Protein AF-A0A6C0DP10-F1 (afdb_monomer_lite)

Radius of gyration: 20.55 Å; chains: 1; bounding box: 41×40×58 Å

Structure (mmCIF, N/CA/C/O backbone):
data_AF-A0A6C0DP10-F1
#
_entry.id   AF-A0A6C0DP10-F1
#
loop_
_atom_site.group_PDB
_atom_site.id
_atom_site.type_symbol
_atom_site.label_atom_id
_atom_site.label_alt_id
_atom_site.label_comp_id
_atom_site.label_asym_id
_atom_site.label_entity_id
_atom_site.label_seq_id
_atom_site.pdbx_PDB_ins_code
_atom_site.Cartn_x
_atom_site.Cartn_y
_atom_site.Cartn_z
_atom_site.occupancy
_atom_site.B_iso_or_equiv
_atom_site.auth_seq_id
_atom_site.auth_comp_id
_atom_site.auth_asym_id
_atom_site.auth_atom_id
_atom_site.pdbx_PDB_model_num
ATOM 1 N N . MET A 1 1 ? 1.670 -22.865 31.054 1.00 52.50 1 MET A N 1
ATOM 2 C CA . MET A 1 1 ? 2.643 -21.763 31.182 1.00 52.50 1 MET A CA 1
ATOM 3 C C . MET A 1 1 ? 3.886 -22.372 31.783 1.00 52.50 1 MET A C 1
ATOM 5 O O . MET A 1 1 ? 3.804 -22.859 32.905 1.00 52.50 1 MET A O 1
ATOM 9 N N . ASP A 1 2 ? 4.961 -22.445 31.007 1.00 56.19 2 ASP A N 1
ATOM 10 C CA . ASP A 1 2 ? 6.206 -23.089 31.426 1.00 56.19 2 ASP A CA 1
ATOM 11 C C . ASP A 1 2 ? 6.841 -22.339 32.605 1.00 56.19 2 ASP A C 1
ATOM 13 O O . ASP A 1 2 ? 6.644 -21.130 32.763 1.00 56.19 2 ASP A O 1
ATOM 17 N N . GLU A 1 3 ? 7.636 -23.031 33.427 1.00 55.06 3 GLU A N 1
ATOM 18 C CA . GLU A 1 3 ? 8.379 -22.429 34.552 1.00 55.06 3 GLU A CA 1
ATOM 19 C C . GLU A 1 3 ? 9.234 -21.227 34.117 1.00 55.06 3 GLU A C 1
ATOM 21 O O . GLU A 1 3 ? 9.404 -20.266 34.869 1.00 55.06 3 GLU A O 1
ATOM 26 N N . ILE A 1 4 ? 9.698 -21.242 32.866 1.00 54.00 4 ILE A N 1
ATOM 27 C CA . ILE A 1 4 ? 10.461 -20.158 32.245 1.00 54.00 4 ILE A CA 1
ATOM 28 C C . ILE A 1 4 ? 9.596 -18.895 32.097 1.00 54.00 4 ILE A C 1
ATOM 30 O O . ILE A 1 4 ? 10.056 -17.800 32.410 1.00 54.00 4 ILE A O 1
ATOM 34 N N . SER A 1 5 ? 8.327 -19.021 31.695 1.00 57.78 5 SER A N 1
ATOM 35 C CA . SER A 1 5 ? 7.415 -17.879 31.522 1.00 57.78 5 SER A CA 1
ATOM 36 C C . SER A 1 5 ? 7.126 -17.165 32.850 1.00 57.78 5 SER A C 1
ATOM 38 O O . SER A 1 5 ? 7.072 -15.935 32.895 1.00 57.78 5 SER A O 1
ATOM 40 N N . ASN A 1 6 ? 7.013 -17.918 33.949 1.00 59.97 6 ASN A N 1
ATOM 41 C CA . ASN A 1 6 ? 6.763 -17.363 35.283 1.00 59.97 6 ASN A CA 1
ATOM 42 C C . ASN A 1 6 ? 7.958 -16.568 35.839 1.00 59.97 6 ASN A C 1
ATOM 44 O O . ASN A 1 6 ? 7.759 -15.572 36.537 1.00 59.97 6 ASN A O 1
ATOM 48 N N . LEU A 1 7 ? 9.195 -16.959 35.504 1.00 62.62 7 LEU A N 1
ATOM 49 C CA . LEU A 1 7 ? 10.408 -16.309 36.014 1.00 62.62 7 LEU A CA 1
ATOM 50 C C . L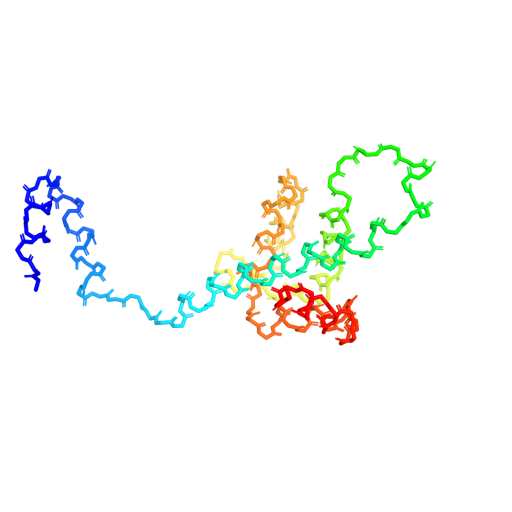EU A 1 7 ? 10.599 -14.880 35.469 1.00 62.62 7 LEU A C 1
ATOM 52 O O . LEU A 1 7 ? 11.120 -14.011 36.172 1.00 62.62 7 LEU A O 1
ATOM 56 N N . TYR A 1 8 ? 10.180 -14.633 34.223 1.00 67.00 8 TYR A N 1
ATOM 57 C CA . TYR A 1 8 ? 10.342 -13.334 33.560 1.00 67.00 8 TYR A CA 1
ATOM 58 C C . TYR A 1 8 ? 9.143 -12.403 33.762 1.00 67.00 8 TYR A C 1
ATOM 60 O O . TYR A 1 8 ? 9.348 -11.205 33.952 1.00 67.00 8 TYR A O 1
ATOM 68 N N . ILE A 1 9 ? 7.912 -12.930 33.805 1.00 70.69 9 ILE A N 1
ATOM 69 C CA . ILE A 1 9 ? 6.706 -12.118 34.053 1.00 70.69 9 ILE A CA 1
ATOM 70 C C . ILE A 1 9 ? 6.747 -11.481 35.447 1.00 70.69 9 ILE A C 1
ATOM 72 O O . ILE A 1 9 ? 6.423 -10.305 35.586 1.00 70.69 9 ILE A O 1
ATOM 76 N N . GLY A 1 10 ? 7.227 -12.203 36.467 1.00 71.81 10 GLY A N 1
ATOM 77 C CA . GLY A 1 10 ? 7.319 -11.685 37.838 1.00 71.81 10 GLY A CA 1
ATOM 78 C C . GLY A 1 10 ? 8.305 -10.523 38.036 1.00 71.81 10 GLY A C 1
ATOM 79 O O . GLY A 1 10 ? 8.316 -9.914 39.103 1.00 71.81 10 GLY A O 1
ATOM 80 N N . ARG A 1 11 ? 9.138 -10.210 37.033 1.00 84.12 11 ARG A N 1
ATOM 81 C CA . ARG A 1 11 ? 10.093 -9.086 37.058 1.00 84.12 11 ARG A CA 1
ATOM 82 C C . ARG A 1 11 ? 9.600 -7.857 36.297 1.00 84.12 11 ARG A C 1
ATOM 84 O O . ARG A 1 11 ? 10.267 -6.824 36.328 1.00 84.12 11 ARG A O 1
ATOM 91 N N . LEU A 1 12 ? 8.481 -7.970 35.587 1.00 83.75 12 LEU A N 1
ATOM 92 C CA . LEU A 1 12 ? 7.922 -6.864 34.828 1.00 83.75 12 LEU A CA 1
ATOM 93 C C . LEU A 1 12 ? 7.073 -5.965 35.740 1.00 83.75 12 LEU A C 1
ATOM 95 O O . LEU A 1 12 ? 6.389 -6.468 36.633 1.00 83.75 12 LEU A O 1
ATOM 99 N N . PRO A 1 13 ? 7.069 -4.642 35.499 1.00 89.56 13 PRO A N 1
ATOM 100 C CA . PRO A 1 13 ? 6.060 -3.745 36.046 1.00 89.56 13 PRO A CA 1
ATOM 101 C C . PRO A 1 13 ? 4.650 -4.297 35.819 1.00 89.56 13 PRO A C 1
ATOM 103 O O . PRO A 1 13 ? 4.347 -4.836 34.748 1.00 89.56 13 PRO A O 1
ATOM 106 N N . ILE A 1 14 ? 3.788 -4.164 36.827 1.00 83.50 14 ILE A N 1
ATOM 107 C CA . ILE A 1 14 ? 2.455 -4.778 36.854 1.00 83.50 14 ILE A CA 1
ATOM 108 C C . ILE A 1 14 ? 1.581 -4.327 35.673 1.00 83.50 14 ILE A C 1
ATOM 110 O O . ILE A 1 14 ? 0.714 -5.064 35.210 1.00 83.50 14 ILE A O 1
ATOM 114 N N . GLU A 1 15 ? 1.836 -3.141 35.134 1.00 84.62 15 GLU A N 1
ATOM 115 C CA . GLU A 1 15 ? 1.185 -2.584 33.954 1.00 84.62 15 GLU A CA 1
ATOM 116 C C . GLU A 1 15 ? 1.540 -3.381 32.692 1.00 84.62 15 GLU A C 1
ATOM 118 O O . GLU A 1 15 ? 0.656 -3.726 31.908 1.00 84.62 15 GLU A O 1
ATOM 123 N N . LEU A 1 16 ? 2.818 -3.737 32.514 1.00 79.62 16 LEU A N 1
ATOM 124 C CA . LEU A 1 16 ? 3.264 -4.562 31.389 1.00 79.62 16 LEU A CA 1
ATOM 125 C C . LEU A 1 16 ? 2.742 -5.991 31.512 1.00 79.62 16 LEU A C 1
ATOM 127 O O . LEU A 1 16 ? 2.350 -6.579 30.507 1.00 79.62 16 LEU A O 1
ATOM 131 N N . VAL A 1 17 ? 2.671 -6.528 32.733 1.00 79.75 17 VAL A N 1
ATOM 132 C CA . VAL A 1 17 ? 2.051 -7.835 32.989 1.00 79.75 17 VAL A CA 1
ATOM 133 C C . VAL A 1 17 ? 0.583 -7.824 32.564 1.00 79.75 17 VAL A C 1
ATOM 135 O O . VAL A 1 17 ? 0.163 -8.720 31.840 1.00 79.75 17 VAL A O 1
ATOM 138 N N . HIS A 1 18 ? -0.189 -6.797 32.927 1.00 78.00 18 HIS A N 1
ATOM 139 C CA . HIS A 1 18 ? -1.586 -6.675 32.498 1.00 78.00 18 HIS A CA 1
ATOM 140 C C . HIS A 1 18 ? -1.737 -6.525 30.980 1.00 78.00 18 HIS A C 1
ATOM 142 O O . HIS A 1 18 ? -2.656 -7.104 30.399 1.00 78.00 18 HIS A O 1
ATOM 148 N N . ILE A 1 19 ? -0.829 -5.807 30.315 1.00 78.19 19 ILE A N 1
ATOM 149 C CA . ILE A 1 19 ? -0.826 -5.713 28.851 1.00 78.19 19 ILE A CA 1
ATOM 150 C C . ILE A 1 19 ? -0.558 -7.096 28.246 1.00 78.19 19 ILE A C 1
ATOM 152 O O . ILE A 1 19 ? -1.365 -7.586 27.466 1.00 78.19 19 ILE A O 1
ATOM 156 N N . ILE A 1 20 ? 0.507 -7.783 28.657 1.00 76.38 20 ILE A N 1
ATOM 157 C CA . ILE A 1 20 ? 0.870 -9.106 28.123 1.00 76.38 20 ILE A CA 1
ATOM 158 C C . ILE A 1 20 ? -0.226 -10.143 28.400 1.00 76.38 20 ILE A C 1
ATOM 160 O O . ILE A 1 20 ? -0.602 -10.906 27.508 1.00 76.38 20 ILE A O 1
ATOM 164 N N . LEU A 1 21 ? -0.781 -10.159 29.615 1.00 74.50 21 LEU A N 1
ATOM 165 C CA . LEU A 1 21 ? -1.870 -11.064 29.975 1.00 74.50 21 LEU A CA 1
ATOM 166 C C . LEU A 1 21 ? -3.138 -10.757 29.179 1.00 74.50 21 LEU A C 1
ATOM 168 O O . LEU A 1 21 ? -3.789 -11.692 28.725 1.00 74.50 21 LEU A O 1
ATOM 172 N N . SER A 1 22 ? -3.477 -9.486 28.946 1.00 71.62 22 SER A N 1
ATOM 173 C CA . SER A 1 22 ? -4.655 -9.154 28.132 1.00 71.62 22 SER A CA 1
ATOM 174 C C . SER A 1 22 ? -4.511 -9.644 26.687 1.00 71.62 22 SER A C 1
ATOM 176 O O . SER A 1 22 ? -5.466 -10.203 26.156 1.00 71.62 22 SER A O 1
ATOM 178 N N . TYR A 1 23 ? -3.309 -9.591 26.103 1.00 65.38 23 TYR A N 1
ATOM 179 C CA . TYR A 1 23 ? -3.014 -10.241 24.816 1.00 65.38 23 TYR A CA 1
ATOM 180 C C . TYR A 1 23 ? -3.048 -11.777 24.868 1.00 65.38 23 TYR A C 1
ATOM 182 O O . TYR A 1 23 ? -3.332 -12.417 23.859 1.00 65.38 23 TYR A O 1
ATOM 190 N N . SER A 1 24 ? -2.773 -12.376 26.029 1.00 69.62 24 SER A N 1
ATOM 191 C CA . SER A 1 24 ? -2.784 -13.836 26.216 1.00 69.62 24 SER A CA 1
ATOM 192 C C . SER A 1 24 ? -4.202 -14.397 26.373 1.00 69.62 24 SER A C 1
ATOM 194 O O . SER A 1 24 ? -4.480 -15.504 25.920 1.00 69.62 24 SER A O 1
ATOM 196 N N . TYR A 1 25 ? -5.098 -13.646 27.020 1.00 67.88 25 TYR A N 1
ATOM 197 C CA . TYR A 1 25 ? -6.483 -14.063 27.272 1.00 67.88 25 TYR A CA 1
ATOM 198 C C . TYR A 1 25 ? -7.467 -13.595 26.196 1.00 67.88 25 TYR A C 1
ATOM 200 O O . TYR A 1 25 ? -8.489 -14.245 25.989 1.00 67.88 25 TYR A O 1
ATOM 208 N N . CYS A 1 26 ? -7.150 -12.510 25.490 1.00 74.25 26 CYS A N 1
ATOM 209 C CA . CYS A 1 26 ? -7.895 -12.028 24.332 1.00 74.25 26 CYS A CA 1
ATOM 210 C C . CYS A 1 26 ? -6.953 -11.978 23.121 1.00 74.25 26 CYS A C 1
ATOM 212 O O . CYS A 1 26 ? -6.545 -10.884 22.715 1.00 74.25 26 CYS A O 1
ATOM 214 N N . PRO A 1 27 ? -6.564 -13.142 22.564 1.00 73.94 27 PRO A N 1
ATOM 215 C CA . PRO A 1 27 ? -5.734 -13.166 21.371 1.00 73.94 27 PRO A CA 1
ATOM 216 C C . PRO A 1 27 ? -6.426 -12.380 20.256 1.00 73.94 27 PRO A C 1
ATOM 218 O O . PRO A 1 27 ? -7.643 -12.475 20.068 1.00 73.94 27 PRO A O 1
ATOM 221 N N . GLN A 1 28 ? -5.650 -11.575 19.530 1.00 74.38 28 GLN A N 1
ATOM 222 C CA . GLN A 1 28 ? -6.174 -10.891 18.355 1.00 74.38 28 GLN A CA 1
ATOM 223 C C . GLN A 1 28 ? -6.666 -11.929 17.336 1.00 74.38 28 GLN A C 1
ATOM 225 O O . GLN A 1 28 ? -6.042 -12.987 17.206 1.00 74.38 28 GLN A O 1
ATOM 230 N N . PRO A 1 29 ? -7.758 -11.643 16.605 1.00 84.69 29 PRO A N 1
ATOM 231 C CA . PRO A 1 29 ? -8.194 -12.496 15.510 1.00 84.69 29 PRO A CA 1
ATOM 232 C C . PRO A 1 29 ? -7.042 -12.758 14.536 1.00 84.69 29 PRO A C 1
ATOM 234 O O . PRO A 1 29 ? -6.331 -11.827 14.153 1.00 84.69 29 PRO A O 1
ATOM 237 N N . GLN A 1 30 ? -6.881 -14.017 14.123 1.00 86.19 30 GLN A N 1
ATOM 238 C CA . GLN A 1 30 ? -5.837 -14.439 13.182 1.00 86.19 30 GLN A CA 1
ATOM 239 C C . GLN A 1 30 ? -5.881 -13.623 11.879 1.00 86.19 30 GLN A C 1
ATOM 241 O O . GLN A 1 30 ? -4.839 -13.260 11.345 1.00 86.19 30 GLN A O 1
ATOM 246 N N . GLU A 1 31 ? -7.082 -13.239 11.449 1.00 86.12 31 GLU A N 1
ATOM 247 C CA . GLU A 1 31 ? -7.334 -12.389 10.282 1.00 86.12 31 GLU A CA 1
ATOM 248 C C . GLU A 1 31 ? -6.546 -11.070 10.322 1.00 86.12 31 GLU A C 1
ATOM 250 O O . GLU A 1 31 ? -6.000 -10.644 9.309 1.00 86.12 31 GLU A O 1
ATOM 255 N N . HIS A 1 32 ? -6.410 -10.434 11.492 1.00 84.88 32 HIS A N 1
ATOM 256 C CA . HIS A 1 32 ? -5.637 -9.193 11.615 1.00 84.88 32 HIS A CA 1
ATOM 257 C C . HIS A 1 32 ? -4.136 -9.428 11.439 1.00 84.88 32 HIS A C 1
ATOM 259 O O . HIS A 1 32 ? -3.429 -8.581 10.894 1.00 84.88 32 HIS A O 1
ATOM 265 N N . LEU A 1 33 ? -3.635 -10.568 11.920 1.00 86.75 33 LEU A N 1
ATOM 266 C CA . LEU A 1 33 ? -2.236 -10.938 11.740 1.00 86.75 33 LEU A CA 1
ATOM 267 C C . LEU A 1 33 ? -1.947 -11.243 10.268 1.00 86.75 33 LEU A C 1
ATOM 269 O O . LEU A 1 33 ? -0.909 -10.826 9.754 1.00 86.75 33 LEU A O 1
ATOM 273 N N . ASP A 1 34 ? -2.853 -11.953 9.606 1.00 88.69 34 ASP A N 1
ATOM 274 C CA . ASP A 1 34 ? -2.719 -12.290 8.192 1.00 88.69 34 ASP A CA 1
ATOM 275 C C . ASP A 1 34 ? -2.770 -11.026 7.323 1.00 88.69 34 ASP A C 1
ATOM 277 O O . ASP A 1 34 ? -1.932 -10.872 6.439 1.00 88.69 34 ASP A O 1
ATOM 281 N N . GLU A 1 35 ? -3.621 -10.055 7.662 1.00 88.31 35 GLU A N 1
ATOM 282 C CA . GLU A 1 35 ? -3.657 -8.746 7.000 1.00 88.31 35 GLU A CA 1
ATOM 283 C C . GLU A 1 35 ? -2.332 -7.976 7.154 1.00 88.31 35 GLU A C 1
ATOM 285 O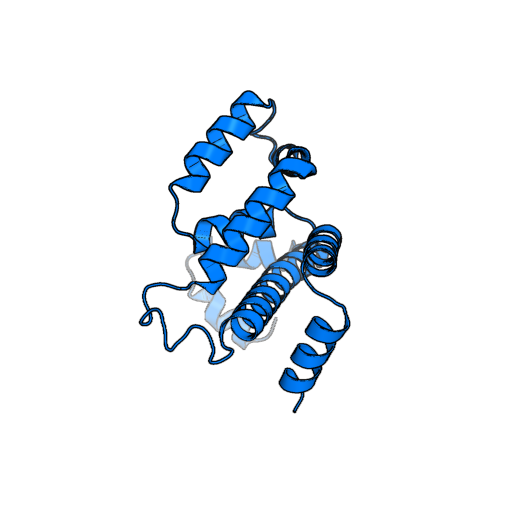 O . GLU A 1 35 ? -1.798 -7.438 6.184 1.00 88.31 35 GLU A O 1
ATOM 290 N N . ILE A 1 36 ? -1.738 -7.959 8.356 1.00 88.44 36 ILE A N 1
ATOM 291 C CA . ILE A 1 36 ? -0.430 -7.315 8.587 1.00 88.44 36 ILE A CA 1
ATOM 292 C C . ILE A 1 36 ? 0.667 -7.991 7.757 1.00 88.44 36 ILE A C 1
ATOM 294 O O . ILE A 1 36 ? 1.511 -7.309 7.165 1.00 88.44 36 ILE A O 1
ATOM 298 N N . LYS A 1 37 ? 0.671 -9.329 7.716 1.00 90.75 37 LYS A N 1
ATOM 299 C CA . LYS A 1 37 ? 1.625 -10.094 6.905 1.00 90.75 37 LYS A CA 1
ATOM 300 C C . LYS A 1 37 ? 1.441 -9.803 5.423 1.00 90.75 37 LYS A C 1
ATOM 302 O O . LYS A 1 37 ? 2.438 -9.650 4.721 1.00 90.75 37 LYS A O 1
ATOM 307 N N . ASP A 1 38 ? 0.204 -9.703 4.956 1.00 93.56 38 ASP A N 1
ATOM 308 C CA . ASP A 1 38 ? -0.092 -9.440 3.554 1.00 93.56 38 ASP A CA 1
ATOM 309 C C . ASP A 1 38 ? 0.343 -8.031 3.126 1.00 93.56 38 ASP A C 1
ATOM 311 O O . ASP A 1 38 ? 1.000 -7.886 2.097 1.00 93.56 38 ASP A O 1
ATOM 315 N N . VAL A 1 39 ? 0.110 -7.003 3.955 1.00 93.81 39 VAL A N 1
ATOM 316 C CA . VAL A 1 39 ? 0.639 -5.645 3.716 1.00 93.81 39 VAL A CA 1
ATOM 317 C C . VAL A 1 39 ? 2.161 -5.669 3.577 1.00 93.81 39 VAL A C 1
ATOM 319 O O . VAL A 1 39 ? 2.716 -5.058 2.661 1.00 93.81 39 VAL A O 1
ATOM 322 N N . TRP A 1 40 ? 2.848 -6.370 4.482 1.00 93.56 40 TRP A N 1
ATOM 323 C CA . TRP A 1 40 ? 4.305 -6.475 4.453 1.00 93.56 40 TRP A CA 1
ATOM 324 C C . TRP A 1 40 ? 4.796 -7.218 3.202 1.00 93.56 40 TRP A C 1
ATOM 326 O O . TRP A 1 40 ? 5.698 -6.739 2.513 1.00 93.56 40 TRP A O 1
ATOM 336 N N . THR A 1 41 ? 4.159 -8.342 2.873 1.00 93.75 41 THR A N 1
ATOM 337 C CA . THR A 1 41 ? 4.503 -9.190 1.723 1.00 93.75 41 THR A CA 1
ATOM 338 C C . THR A 1 41 ? 4.279 -8.444 0.412 1.00 93.75 41 THR A C 1
ATOM 340 O O . THR A 1 41 ? 5.189 -8.353 -0.410 1.00 93.75 41 THR A O 1
ATOM 343 N N . SER A 1 42 ? 3.117 -7.808 0.260 1.00 94.62 42 SER A N 1
ATOM 344 C CA . SER A 1 42 ? 2.767 -6.983 -0.898 1.00 94.62 42 SER A CA 1
ATOM 345 C C . SER A 1 42 ? 3.734 -5.814 -1.077 1.00 94.62 42 SER A C 1
ATOM 347 O O . SER A 1 42 ? 4.181 -5.544 -2.189 1.00 94.62 42 SER A O 1
ATOM 349 N N . LYS A 1 43 ? 4.117 -5.130 0.013 1.00 94.44 43 LYS A N 1
ATOM 350 C CA . LYS A 1 43 ? 5.104 -4.040 -0.041 1.00 94.44 43 LYS A CA 1
ATOM 351 C C . LYS A 1 43 ? 6.448 -4.530 -0.577 1.00 94.44 43 LYS A C 1
ATOM 353 O O . LYS A 1 43 ? 7.021 -3.882 -1.450 1.00 94.44 43 LYS A O 1
ATOM 358 N N . HIS A 1 44 ? 6.950 -5.650 -0.059 1.00 92.31 44 HIS A N 1
ATOM 359 C CA . HIS A 1 44 ? 8.222 -6.220 -0.503 1.00 92.31 44 HIS A CA 1
ATOM 360 C C . HIS A 1 44 ? 8.173 -6.682 -1.958 1.00 92.31 44 HIS A C 1
ATOM 362 O O . HIS A 1 44 ? 9.086 -6.369 -2.719 1.00 92.31 44 HIS A O 1
ATOM 368 N N . LEU A 1 45 ? 7.095 -7.360 -2.355 1.00 93.44 45 LEU A N 1
ATOM 369 C CA . LEU A 1 45 ? 6.876 -7.776 -3.736 1.00 93.44 45 LEU A CA 1
ATOM 370 C C . LEU A 1 45 ? 6.885 -6.571 -4.681 1.00 93.44 45 LEU A C 1
ATOM 372 O O . LEU A 1 45 ? 7.646 -6.554 -5.643 1.00 93.44 45 LEU A O 1
ATOM 376 N N . LEU A 1 46 ? 6.119 -5.524 -4.365 1.00 93.94 46 LEU A N 1
ATOM 377 C CA . LEU A 1 46 ? 6.091 -4.295 -5.154 1.00 93.94 46 LEU A CA 1
ATOM 378 C C . LEU A 1 46 ? 7.475 -3.649 -5.240 1.00 93.94 46 LEU A C 1
ATOM 380 O O . LEU A 1 46 ? 7.916 -3.303 -6.328 1.00 93.94 46 LEU A O 1
ATOM 384 N N . TYR A 1 47 ? 8.204 -3.516 -4.132 1.00 90.75 47 TYR A N 1
ATOM 385 C CA . TYR A 1 47 ? 9.558 -2.956 -4.181 1.00 90.75 47 TYR A CA 1
ATOM 386 C C . TYR A 1 47 ? 10.472 -3.746 -5.112 1.00 90.75 47 TYR A C 1
ATOM 388 O O . TYR A 1 47 ? 11.182 -3.140 -5.910 1.00 90.75 47 TYR A O 1
ATOM 396 N N . ASN A 1 48 ? 10.410 -5.074 -5.067 1.00 89.69 48 ASN A N 1
ATOM 397 C CA . ASN A 1 48 ? 11.220 -5.923 -5.928 1.00 89.69 48 ASN A CA 1
ATOM 398 C C . ASN A 1 48 ? 10.805 -5.815 -7.402 1.00 89.69 48 ASN A C 1
ATOM 400 O O . ASN A 1 48 ? 11.675 -5.711 -8.260 1.00 89.69 48 ASN A O 1
ATOM 404 N N . LEU A 1 49 ? 9.503 -5.771 -7.694 1.00 90.81 49 LEU A N 1
ATOM 405 C CA . LEU A 1 49 ? 8.973 -5.614 -9.050 1.00 90.81 4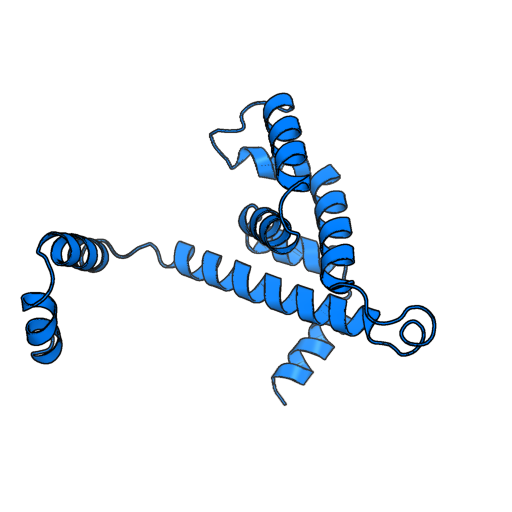9 LEU A CA 1
ATOM 406 C C . LEU A 1 49 ? 9.370 -4.268 -9.669 1.00 90.81 49 LEU A C 1
ATOM 408 O O . LEU A 1 49 ? 9.878 -4.216 -10.788 1.00 90.81 49 LEU A O 1
ATOM 412 N N . TYR A 1 50 ? 9.196 -3.170 -8.928 1.00 89.50 50 TYR A N 1
ATOM 413 C CA . TYR A 1 50 ? 9.628 -1.849 -9.385 1.00 89.50 50 TYR A CA 1
ATOM 414 C C . TYR A 1 50 ? 11.150 -1.786 -9.513 1.00 89.50 50 TYR A C 1
ATOM 416 O O . TYR A 1 50 ? 11.650 -1.262 -10.502 1.00 89.50 50 TYR A O 1
ATOM 424 N N . ASN A 1 51 ? 11.897 -2.348 -8.563 1.00 85.62 51 ASN A N 1
ATOM 425 C CA . ASN A 1 51 ? 13.348 -2.416 -8.676 1.00 85.62 51 ASN A CA 1
ATOM 426 C C . ASN A 1 51 ? 13.759 -3.179 -9.947 1.00 85.62 51 ASN A C 1
ATOM 428 O O . ASN A 1 51 ? 14.478 -2.625 -10.765 1.00 85.62 51 ASN A O 1
ATOM 432 N N . SER A 1 52 ? 13.224 -4.380 -10.187 1.00 84.00 52 SER A N 1
ATOM 433 C CA . SER A 1 52 ? 13.525 -5.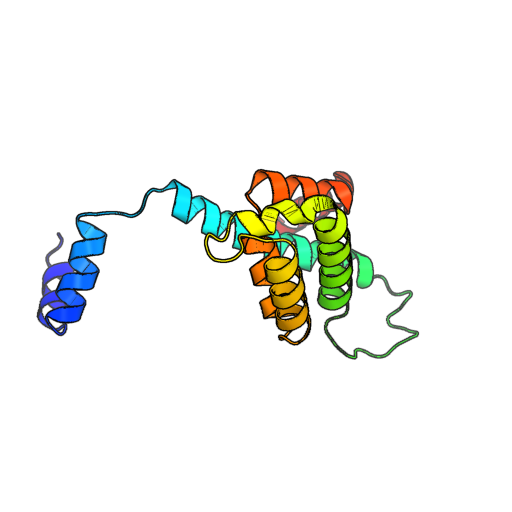175 -11.388 1.00 84.00 52 SER A CA 1
ATOM 434 C C . SER A 1 52 ? 13.212 -4.424 -12.682 1.00 84.00 52 SER A C 1
ATOM 436 O O . SER A 1 52 ? 14.027 -4.413 -13.596 1.00 84.00 52 SER A O 1
ATOM 438 N N . ARG A 1 53 ? 12.068 -3.735 -12.750 1.00 83.12 53 ARG A N 1
ATOM 439 C CA . ARG A 1 53 ? 11.650 -2.979 -13.940 1.00 83.12 53 ARG A CA 1
ATOM 440 C C . ARG A 1 53 ? 12.553 -1.778 -14.247 1.00 83.12 53 ARG A C 1
ATOM 442 O O . ARG A 1 53 ? 12.621 -1.338 -15.392 1.00 83.12 53 ARG A O 1
ATOM 449 N N . PHE A 1 54 ? 13.210 -1.211 -13.235 1.00 74.38 54 PHE A N 1
ATOM 450 C CA . PHE A 1 54 ? 14.012 0.011 -13.369 1.00 74.38 54 PHE A CA 1
ATOM 451 C C . PHE A 1 54 ? 15.525 -0.200 -13.204 1.00 74.38 54 PHE A C 1
ATOM 453 O O . PHE A 1 54 ? 16.266 0.770 -13.370 1.00 74.38 54 PHE A O 1
ATOM 460 N N . VAL A 1 55 ? 15.970 -1.427 -12.916 1.00 69.38 55 VAL A N 1
ATOM 461 C CA . VAL A 1 55 ? 17.386 -1.825 -12.818 1.00 69.38 55 VAL A CA 1
ATOM 462 C C . VAL A 1 55 ? 18.005 -2.150 -14.187 1.00 69.38 55 VAL A C 1
ATOM 464 O O . VAL A 1 55 ? 19.226 -2.141 -14.297 1.00 69.38 55 VAL A O 1
ATOM 467 N N . ASP A 1 56 ? 17.214 -2.342 -15.250 1.00 57.59 56 ASP A N 1
ATOM 468 C CA . ASP A 1 56 ? 17.767 -2.576 -16.591 1.00 57.59 56 ASP A CA 1
ATOM 469 C C . ASP A 1 56 ? 18.601 -1.379 -17.104 1.00 57.59 56 ASP A C 1
ATOM 471 O O . ASP A 1 56 ? 18.139 -0.232 -17.169 1.00 57.59 56 ASP A O 1
ATOM 475 N N . ASP A 1 57 ? 19.838 -1.700 -17.512 1.00 53.34 57 ASP A N 1
ATOM 476 C CA . ASP A 1 57 ? 21.016 -0.874 -17.858 1.00 53.34 57 ASP A CA 1
ATOM 477 C C . ASP A 1 57 ? 20.792 0.401 -18.702 1.00 53.34 57 ASP A C 1
ATOM 479 O O . ASP A 1 57 ? 21.680 1.256 -18.819 1.00 53.34 57 ASP A O 1
ATOM 483 N N . TYR A 1 58 ? 19.623 0.571 -19.318 1.00 51.84 58 TYR A N 1
ATOM 484 C CA . TYR A 1 58 ? 19.332 1.707 -20.190 1.00 51.84 58 TYR A CA 1
ATOM 485 C C . TYR A 1 58 ? 19.343 3.051 -19.442 1.00 51.84 58 TYR A C 1
ATOM 487 O O . TYR A 1 58 ? 19.710 4.076 -20.018 1.00 51.84 58 TYR A O 1
ATOM 495 N N . TYR A 1 59 ? 18.978 3.072 -18.156 1.00 49.94 59 TYR A N 1
ATOM 496 C CA . TYR A 1 59 ? 18.830 4.322 -17.401 1.00 49.94 59 TYR A CA 1
ATOM 497 C C . TYR A 1 59 ? 19.968 4.644 -16.427 1.00 49.94 59 TYR A C 1
ATOM 499 O O . TYR A 1 59 ? 20.189 5.828 -16.158 1.00 49.94 59 TYR A O 1
ATOM 507 N N . ASP A 1 60 ? 20.713 3.642 -15.956 1.00 54.75 60 ASP A N 1
ATOM 508 C CA . ASP A 1 60 ? 21.877 3.838 -15.074 1.00 54.75 60 ASP A CA 1
ATOM 509 C C . ASP A 1 60 ? 23.001 4.631 -15.768 1.00 54.75 60 ASP A C 1
ATOM 511 O O . ASP A 1 60 ? 23.777 5.333 -15.119 1.00 54.75 60 ASP A O 1
ATOM 515 N N . ASN A 1 61 ? 23.025 4.614 -17.105 1.00 55.94 61 ASN A N 1
ATOM 516 C CA . ASN A 1 61 ? 23.948 5.401 -17.922 1.00 55.94 61 ASN A CA 1
ATOM 517 C C . ASN A 1 61 ? 23.535 6.878 -18.106 1.00 55.94 61 ASN A C 1
ATOM 519 O O . ASN A 1 61 ? 24.366 7.695 -18.502 1.00 55.94 61 ASN A O 1
ATOM 523 N N . LEU A 1 62 ? 22.272 7.240 -17.846 1.00 55.22 62 LEU A N 1
ATOM 524 C CA . LEU A 1 62 ? 21.719 8.573 -18.139 1.00 55.22 62 LEU A CA 1
ATOM 525 C C . LEU A 1 62 ? 21.508 9.443 -16.893 1.00 55.22 62 LEU A C 1
ATOM 527 O O . LEU A 1 62 ? 21.595 10.666 -17.000 1.00 55.22 62 LEU A O 1
ATOM 531 N N . TYR A 1 63 ? 21.252 8.848 -15.723 1.00 53.56 63 TYR A N 1
ATOM 532 C CA . TYR A 1 63 ? 20.999 9.597 -14.489 1.00 53.56 63 TYR A CA 1
ATOM 533 C C . TYR A 1 63 ? 21.639 8.906 -13.276 1.00 53.56 63 TYR A C 1
ATOM 535 O O . TYR A 1 63 ? 21.180 7.841 -12.866 1.00 53.56 63 TYR A O 1
ATOM 543 N N . PRO A 1 64 ? 22.682 9.495 -12.663 1.00 51.97 64 PRO A N 1
ATOM 544 C CA . PRO A 1 64 ? 23.348 8.884 -11.523 1.00 51.97 64 PRO A CA 1
ATOM 545 C C . PRO A 1 64 ? 22.426 8.877 -10.296 1.00 51.97 64 PRO A C 1
ATOM 547 O O . PRO A 1 64 ? 22.074 9.934 -9.792 1.00 51.97 64 PRO A O 1
ATOM 550 N N . LYS A 1 65 ? 22.052 7.672 -9.842 1.00 55.06 65 LYS A N 1
ATOM 551 C CA . LYS A 1 65 ? 21.721 7.218 -8.467 1.00 55.06 65 LYS A CA 1
ATOM 552 C C . LYS A 1 65 ? 21.202 8.243 -7.438 1.00 55.06 65 LYS A C 1
ATOM 554 O O . LYS A 1 65 ? 21.558 8.168 -6.262 1.00 55.06 65 LYS A O 1
ATOM 559 N N . GLU A 1 66 ? 20.336 9.173 -7.815 1.00 54.22 66 GLU A N 1
ATOM 560 C CA . GLU A 1 66 ? 19.677 10.060 -6.858 1.00 54.22 66 GLU A CA 1
ATOM 561 C C . GLU A 1 66 ? 18.258 9.562 -6.551 1.00 54.22 66 GLU A C 1
ATOM 563 O O . GLU A 1 66 ? 17.361 9.649 -7.386 1.00 54.22 66 GLU A O 1
ATOM 568 N N . LYS A 1 67 ? 18.072 9.119 -5.294 1.00 54.97 67 LYS A N 1
ATOM 569 C CA . LYS A 1 67 ? 16.818 8.691 -4.630 1.00 54.97 67 LYS A CA 1
ATOM 570 C C . LYS A 1 67 ? 16.266 7.316 -5.045 1.00 54.97 67 LYS A C 1
ATOM 572 O O . LYS A 1 67 ? 16.565 6.843 -6.135 1.00 54.97 67 LYS A O 1
ATOM 577 N N . PRO A 1 68 ? 15.439 6.683 -4.180 1.00 67.25 68 PRO A N 1
ATOM 578 C CA . PRO A 1 68 ? 14.750 5.441 -4.517 1.00 67.25 68 PRO A CA 1
ATOM 579 C C . PRO A 1 68 ? 13.702 5.723 -5.605 1.00 67.25 68 PRO A C 1
ATOM 581 O O . PRO A 1 68 ? 12.560 6.124 -5.335 1.00 67.25 68 PRO A O 1
ATOM 584 N N . ARG A 1 69 ? 14.130 5.617 -6.863 1.00 75.56 69 ARG A N 1
ATOM 585 C CA . ARG A 1 69 ? 13.318 5.834 -8.064 1.00 75.56 69 ARG A CA 1
ATOM 586 C C . ARG A 1 69 ? 12.134 4.875 -8.085 1.00 75.56 69 ARG A C 1
ATOM 588 O O . ARG A 1 69 ? 11.022 5.295 -8.382 1.00 75.56 69 ARG A O 1
ATOM 595 N N . GLU A 1 70 ? 12.355 3.640 -7.661 1.00 82.25 70 GLU A N 1
ATOM 596 C CA . GLU A 1 70 ? 11.360 2.595 -7.471 1.00 82.25 70 GLU A CA 1
ATOM 597 C C . GLU A 1 70 ? 10.216 3.052 -6.556 1.00 82.25 70 GLU A C 1
ATOM 599 O O . GLU A 1 70 ? 9.047 2.938 -6.921 1.00 82.25 70 GLU A O 1
ATOM 604 N N . MET A 1 71 ? 10.527 3.695 -5.424 1.00 86.94 71 MET A N 1
ATOM 605 C CA . MET A 1 71 ? 9.509 4.225 -4.509 1.00 86.94 71 MET A CA 1
ATOM 606 C C . MET A 1 71 ? 8.755 5.411 -5.115 1.00 86.94 71 MET A C 1
ATOM 608 O O . MET A 1 71 ? 7.572 5.605 -4.833 1.00 86.94 71 MET A O 1
ATOM 612 N N . SER A 1 72 ? 9.434 6.212 -5.939 1.00 87.81 72 SER A N 1
ATOM 613 C CA . SER A 1 72 ? 8.840 7.364 -6.629 1.00 87.81 72 SER A CA 1
ATOM 614 C C . SER A 1 72 ? 7.893 6.937 -7.760 1.00 87.81 72 SER A C 1
ATOM 616 O O . SER A 1 72 ? 6.854 7.562 -7.966 1.00 87.81 72 SER A O 1
ATOM 618 N N . CYS A 1 73 ? 8.217 5.855 -8.465 1.00 89.50 73 CYS A N 1
ATOM 619 C CA . CYS A 1 73 ? 7.337 5.242 -9.454 1.00 89.50 73 CYS A CA 1
ATOM 620 C C . CYS A 1 73 ? 6.141 4.569 -8.770 1.00 89.50 73 CYS A C 1
ATOM 622 O O . CYS A 1 73 ? 4.999 4.882 -9.093 1.00 89.50 73 CYS A O 1
ATOM 624 N N . LEU A 1 74 ? 6.387 3.766 -7.731 1.00 93.50 74 LEU A N 1
ATOM 625 C CA . LEU A 1 74 ? 5.320 3.116 -6.976 1.00 93.50 74 LEU A CA 1
ATOM 626 C C . LEU A 1 74 ? 4.331 4.126 -6.382 1.00 93.50 74 LEU A C 1
ATOM 628 O O . LEU A 1 74 ? 3.122 3.925 -6.459 1.00 93.50 74 LEU A O 1
ATOM 632 N N . ILE A 1 75 ? 4.806 5.235 -5.804 1.00 94.31 75 ILE A N 1
ATOM 633 C CA . ILE A 1 75 ? 3.891 6.239 -5.246 1.00 94.31 75 ILE A CA 1
ATOM 634 C C . ILE A 1 75 ? 3.054 6.925 -6.331 1.00 94.31 75 ILE A C 1
ATOM 636 O O . ILE A 1 75 ? 1.915 7.315 -6.068 1.00 94.31 75 ILE A O 1
ATOM 640 N N . PHE A 1 76 ? 3.602 7.097 -7.535 1.00 93.38 76 PHE A N 1
ATOM 641 C CA . PHE A 1 76 ? 2.876 7.680 -8.657 1.00 93.38 76 PHE A CA 1
ATOM 642 C C . PHE A 1 76 ? 1.729 6.766 -9.095 1.00 93.38 76 PHE A C 1
ATOM 644 O O . PHE A 1 76 ? 0.590 7.226 -9.234 1.00 93.38 76 PHE A O 1
ATOM 651 N N . ASP A 1 77 ? 2.001 5.470 -9.213 1.00 95.62 77 ASP A N 1
ATOM 652 C CA . ASP A 1 77 ? 1.003 4.473 -9.585 1.00 95.62 77 ASP A CA 1
ATOM 653 C C . ASP A 1 77 ? -0.042 4.282 -8.481 1.00 95.62 77 ASP A C 1
ATOM 655 O O . ASP A 1 77 ? -1.238 4.330 -8.762 1.00 95.62 77 ASP A O 1
ATOM 659 N N . LEU A 1 78 ? 0.363 4.244 -7.206 1.00 95.94 78 LEU A N 1
ATOM 660 C CA . LEU A 1 78 ? -0.572 4.243 -6.072 1.00 95.94 78 LEU A CA 1
ATOM 661 C C . LEU A 1 78 ? -1.497 5.466 -6.089 1.00 95.94 78 LEU A C 1
ATOM 663 O O . LEU A 1 78 ? -2.709 5.330 -5.935 1.00 95.94 78 LEU A O 1
ATOM 667 N N . ARG A 1 79 ? -0.971 6.675 -6.317 1.00 94.31 79 ARG A N 1
ATOM 668 C CA . ARG A 1 79 ? -1.803 7.889 -6.412 1.00 94.31 79 ARG A CA 1
ATOM 669 C C . ARG A 1 79 ? -2.779 7.817 -7.582 1.00 94.31 79 ARG A C 1
ATOM 671 O O . ARG A 1 79 ? -3.935 8.213 -7.434 1.00 94.31 79 ARG A O 1
ATOM 678 N N . THR A 1 80 ? -2.328 7.305 -8.722 1.00 95.25 80 THR A N 1
ATOM 679 C CA . THR A 1 80 ? -3.160 7.128 -9.917 1.00 95.25 80 THR A CA 1
ATOM 680 C C . THR A 1 80 ? -4.279 6.120 -9.665 1.00 95.25 80 THR A C 1
ATOM 682 O O . THR A 1 80 ? -5.440 6.383 -9.990 1.00 95.25 80 THR A O 1
ATOM 685 N N . TYR A 1 81 ? -3.960 5.008 -9.008 1.00 96.00 81 TYR A N 1
ATOM 686 C CA . TYR A 1 81 ? -4.925 3.996 -8.611 1.00 96.00 81 TYR A CA 1
ATOM 687 C C . TYR A 1 81 ? -5.959 4.553 -7.626 1.00 96.00 81 TYR A C 1
ATOM 689 O O . TYR A 1 81 ? -7.163 4.435 -7.853 1.00 96.00 81 TYR A O 1
ATOM 697 N N . PHE A 1 82 ? -5.521 5.261 -6.584 1.00 94.94 82 PHE A N 1
ATOM 698 C CA . PHE A 1 82 ? -6.411 5.870 -5.590 1.00 94.94 82 PHE A CA 1
ATOM 699 C C . PHE A 1 82 ? -7.226 7.051 -6.127 1.00 94.94 82 PHE A C 1
ATOM 701 O O . PHE A 1 82 ? -8.275 7.367 -5.567 1.00 94.94 82 PHE A O 1
ATOM 708 N N . ALA A 1 83 ? -6.816 7.691 -7.224 1.00 91.75 83 ALA A N 1
ATOM 709 C CA . ALA A 1 83 ? -7.667 8.667 -7.899 1.00 91.75 83 ALA A CA 1
ATOM 710 C C . ALA A 1 83 ? -8.955 8.009 -8.435 1.00 91.75 83 ALA A C 1
ATOM 712 O O . ALA A 1 83 ? -10.022 8.623 -8.396 1.00 91.75 83 ALA A O 1
ATOM 713 N N . ARG A 1 84 ? -8.871 6.744 -8.873 1.00 93.00 84 ARG A N 1
ATOM 714 C CA . ARG A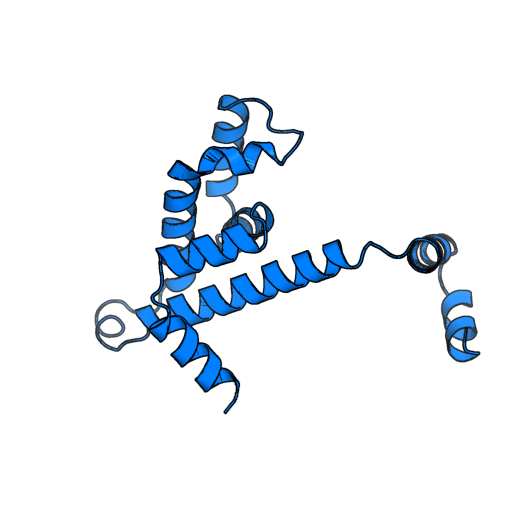 1 84 ? -10.020 5.933 -9.315 1.00 93.00 84 ARG A CA 1
ATOM 715 C C . ARG A 1 84 ? -10.726 5.247 -8.143 1.00 93.00 84 ARG A C 1
ATOM 717 O O . ARG A 1 84 ? -11.950 5.180 -8.128 1.00 93.00 84 ARG A O 1
ATOM 724 N N . HIS A 1 85 ? -9.969 4.861 -7.118 1.00 94.19 85 HIS A N 1
ATOM 725 C CA . HIS A 1 85 ? -10.460 4.130 -5.945 1.00 94.19 85 HIS A CA 1
ATOM 726 C C . HIS A 1 85 ? -10.490 4.981 -4.668 1.00 94.19 85 HIS A C 1
ATOM 728 O O . HIS A 1 85 ? -10.255 4.512 -3.556 1.00 94.19 85 HIS A O 1
ATOM 734 N N . SER A 1 86 ? -10.818 6.269 -4.808 1.00 90.62 86 SER A N 1
ATOM 735 C CA . SER A 1 86 ? -10.819 7.223 -3.684 1.00 90.62 86 SER A CA 1
ATOM 736 C C . SER A 1 86 ? -11.774 6.841 -2.548 1.00 90.62 86 SER A C 1
ATOM 738 O O . SER A 1 86 ? -11.675 7.383 -1.445 1.00 90.62 86 SER A O 1
ATOM 740 N N . TYR A 1 87 ? -12.689 5.898 -2.796 1.00 92.31 87 TYR A N 1
ATOM 741 C CA . TYR A 1 87 ? -13.616 5.410 -1.792 1.00 92.31 87 TYR A CA 1
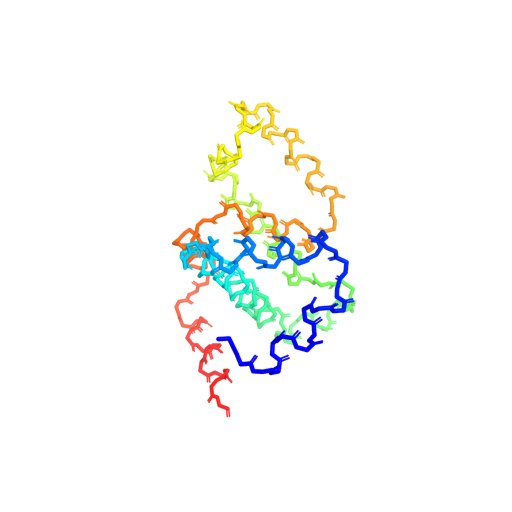ATOM 742 C C . TYR A 1 87 ? -12.938 4.600 -0.675 1.00 92.31 87 TYR A C 1
ATOM 744 O O . TYR A 1 87 ? -13.470 4.565 0.435 1.00 92.31 87 TYR A O 1
ATOM 752 N N . TYR A 1 88 ? -11.745 4.038 -0.903 1.00 94.50 88 TYR A N 1
ATOM 753 C CA . TYR A 1 88 ? -10.993 3.323 0.134 1.00 94.50 88 TYR A CA 1
ATOM 754 C C . TYR A 1 88 ? -10.687 4.199 1.355 1.00 94.50 88 TYR A C 1
ATOM 756 O O . TYR A 1 88 ? -10.700 3.719 2.488 1.00 94.50 88 TYR A O 1
ATOM 764 N N . PHE A 1 89 ? -10.524 5.513 1.172 1.00 94.12 89 PHE A N 1
ATOM 765 C CA . PHE A 1 89 ? -10.304 6.436 2.289 1.00 94.12 89 PHE A CA 1
ATOM 766 C C . PHE A 1 89 ? -11.487 6.527 3.265 1.00 94.12 89 PHE A C 1
ATOM 768 O O . PHE A 1 89 ? -11.275 6.878 4.425 1.00 94.12 89 PHE A O 1
ATOM 775 N N . PHE A 1 90 ? -12.713 6.186 2.847 1.00 94.31 90 PHE A N 1
ATOM 776 C CA . PHE A 1 90 ? -13.881 6.183 3.739 1.00 94.31 90 PHE A CA 1
ATOM 777 C C . PHE A 1 90 ? -13.895 5.001 4.718 1.00 94.31 90 PHE A C 1
ATOM 779 O O . PHE A 1 90 ? -14.706 4.998 5.642 1.00 94.31 90 PHE A O 1
ATOM 786 N N . ARG A 1 91 ? -12.974 4.035 4.582 1.00 90.88 91 ARG A N 1
ATOM 787 C CA . ARG A 1 91 ? -12.725 3.009 5.611 1.00 90.88 91 ARG A CA 1
ATOM 788 C C . ARG A 1 91 ? -12.233 3.620 6.917 1.00 90.88 91 ARG A C 1
ATOM 790 O O . ARG A 1 91 ? -12.461 3.067 7.988 1.00 90.88 91 ARG A O 1
ATOM 797 N N . ASN A 1 92 ? -11.590 4.787 6.844 1.00 89.50 92 ASN A N 1
ATOM 798 C CA . ASN A 1 92 ? -11.240 5.551 8.027 1.00 89.50 92 ASN A CA 1
ATOM 799 C C . ASN A 1 92 ? -12.489 6.285 8.562 1.00 89.50 92 ASN A C 1
ATOM 801 O O . ASN A 1 92 ? -12.967 7.222 7.913 1.00 89.50 92 ASN A O 1
ATOM 805 N N . PRO A 1 93 ? -12.983 5.966 9.776 1.00 88.88 93 PRO A N 1
ATOM 806 C CA . PRO A 1 93 ? -14.209 6.558 10.323 1.00 88.88 93 PRO A CA 1
ATOM 807 C C . PRO A 1 93 ? -14.118 8.077 10.568 1.00 88.88 93 PRO A C 1
ATOM 809 O O . PRO A 1 93 ? -15.146 8.738 10.774 1.00 88.88 93 PRO A O 1
ATOM 812 N N . MET A 1 94 ? -12.905 8.643 10.550 1.00 91.25 94 MET A N 1
ATOM 813 C CA . MET A 1 94 ? -12.648 10.083 10.665 1.00 91.25 94 MET A CA 1
ATOM 814 C C . MET A 1 94 ? -12.821 10.833 9.333 1.00 91.25 94 MET A C 1
ATOM 816 O O . MET A 1 94 ? -13.003 12.054 9.332 1.00 91.25 94 MET A O 1
ATOM 820 N N . LEU A 1 95 ? -12.785 10.134 8.195 1.00 94.00 95 LEU A N 1
ATOM 821 C CA . LEU A 1 95 ? -12.872 10.716 6.856 1.00 94.00 95 LEU A CA 1
ATOM 822 C C . LEU A 1 95 ? -14.264 10.471 6.268 1.00 94.00 95 LEU A C 1
ATOM 824 O O . LEU A 1 95 ? -14.469 9.549 5.495 1.00 94.00 95 LEU A O 1
ATOM 828 N N . ARG A 1 96 ? -15.243 11.310 6.626 1.00 92.31 96 ARG A N 1
ATOM 829 C CA . ARG A 1 96 ? -16.657 11.118 6.234 1.00 92.31 96 ARG A CA 1
ATOM 830 C C . ARG A 1 96 ? -17.075 11.876 4.979 1.00 92.31 96 ARG A C 1
ATOM 832 O O . ARG A 1 96 ? -18.152 11.648 4.441 1.00 92.31 96 ARG A O 1
ATOM 839 N N . THR A 1 97 ? -16.257 12.817 4.518 1.00 94.62 97 THR A N 1
ATOM 840 C CA . THR A 1 97 ? -16.581 13.687 3.380 1.00 94.62 97 THR A CA 1
ATOM 841 C C . THR A 1 97 ? -15.435 13.735 2.382 1.00 94.62 97 THR A C 1
ATOM 843 O O . THR A 1 97 ? -14.267 13.714 2.770 1.00 94.62 97 THR A O 1
ATOM 846 N N . LYS A 1 98 ? -15.750 13.920 1.092 1.00 92.81 98 LYS A N 1
ATOM 847 C CA . LYS A 1 98 ? -14.735 14.115 0.039 1.00 92.81 98 LYS A CA 1
ATOM 848 C C . LYS A 1 98 ? -13.761 15.257 0.364 1.00 92.81 98 LYS A C 1
ATOM 850 O O . LYS A 1 98 ? -12.575 15.150 0.090 1.00 92.81 98 LYS A O 1
ATOM 855 N N . LYS A 1 99 ? -14.233 16.324 1.024 1.00 95.12 99 LYS A N 1
ATOM 856 C CA . LYS A 1 99 ? -13.389 17.443 1.484 1.00 95.12 99 LYS A CA 1
ATOM 857 C C . LYS A 1 99 ? -12.411 17.040 2.597 1.00 95.12 99 LYS A C 1
ATOM 859 O O . LYS A 1 99 ? -11.324 17.602 2.690 1.00 95.12 99 LYS A O 1
ATOM 864 N N . GLN A 1 100 ? -12.793 16.125 3.488 1.00 95.19 100 GLN A N 1
ATOM 865 C CA . GLN A 1 100 ? -11.871 15.570 4.486 1.00 95.19 100 GLN A CA 1
ATOM 866 C C . GLN A 1 100 ? -10.848 14.645 3.832 1.00 95.19 100 GLN A C 1
ATOM 868 O O . GLN A 1 100 ? -9.673 14.763 4.154 1.00 95.19 100 GLN A O 1
ATOM 873 N N . VAL A 1 101 ? -11.276 13.806 2.884 1.00 94.25 101 VAL A N 1
ATOM 874 C CA . VAL A 1 101 ? -10.373 12.946 2.106 1.00 94.25 101 VAL A CA 1
ATOM 875 C C . VAL A 1 101 ? -9.351 13.784 1.337 1.00 94.25 101 VAL A C 1
ATOM 877 O O . VAL A 1 101 ? -8.161 13.541 1.479 1.00 94.25 101 VAL A O 1
ATOM 880 N N . GLY A 1 102 ? -9.780 14.827 0.616 1.00 93.88 102 GLY A N 1
ATOM 881 C CA . GLY A 1 102 ? -8.864 15.726 -0.098 1.00 93.88 102 GLY A CA 1
ATOM 882 C C . GLY A 1 102 ? -7.809 16.341 0.825 1.00 93.88 102 GLY A C 1
ATOM 883 O O . GLY A 1 102 ? -6.619 16.180 0.587 1.00 93.88 102 GLY A O 1
ATOM 884 N N . ARG A 1 103 ? -8.231 16.917 1.962 1.00 95.12 103 ARG A N 1
ATOM 885 C CA . ARG A 1 103 ? -7.296 17.455 2.969 1.00 95.12 103 ARG A CA 1
ATOM 886 C C . ARG A 1 103 ? -6.341 16.397 3.520 1.00 95.12 103 ARG A C 1
ATOM 888 O O . ARG A 1 103 ? -5.179 16.697 3.768 1.00 95.12 103 ARG A O 1
ATOM 895 N N . TYR A 1 104 ? -6.826 15.178 3.742 1.00 95.00 104 TYR A N 1
ATOM 896 C CA . TYR A 1 104 ? -5.990 14.076 4.205 1.00 95.00 104 TYR A CA 1
ATOM 897 C C . TYR A 1 104 ? -4.924 13.712 3.166 1.00 95.00 104 TYR A C 1
ATOM 899 O O . TYR A 1 104 ? -3.757 13.587 3.526 1.00 95.00 104 TYR A O 1
ATOM 907 N N . VAL A 1 105 ? -5.303 13.612 1.890 1.00 94.06 105 VAL A N 1
ATOM 908 C CA . VAL A 1 105 ? -4.384 13.330 0.778 1.00 94.06 105 VAL A CA 1
ATOM 909 C C . VAL A 1 105 ? -3.349 14.448 0.614 1.00 94.06 105 VAL A C 1
ATOM 911 O O . VAL A 1 105 ? -2.165 14.147 0.486 1.00 94.06 105 VAL A O 1
ATOM 914 N N . ASP A 1 106 ? -3.752 15.716 0.724 1.00 94.31 106 ASP A N 1
ATOM 915 C CA . ASP A 1 106 ? -2.832 16.865 0.687 1.00 94.31 106 ASP A CA 1
ATOM 916 C C . ASP A 1 106 ? -1.834 16.837 1.860 1.00 94.31 106 ASP A C 1
ATOM 918 O O . ASP A 1 106 ? -0.651 17.156 1.726 1.00 94.31 106 ASP A O 1
ATOM 922 N N . CYS A 1 107 ? -2.281 16.435 3.053 1.00 94.94 107 CYS A N 1
ATOM 923 C CA . CYS A 1 107 ? -1.377 16.233 4.183 1.00 94.94 107 CYS A CA 1
ATOM 924 C C . CYS A 1 107 ? -0.444 15.036 3.959 1.00 94.94 107 CYS A C 1
ATOM 926 O O . CYS A 1 107 ? 0.731 15.098 4.327 1.00 94.94 107 CYS A O 1
ATOM 928 N N . LEU A 1 108 ? -0.956 13.954 3.371 1.00 94.00 108 LEU A N 1
ATOM 929 C CA . LEU A 1 108 ? -0.207 12.736 3.085 1.00 94.00 108 LEU A CA 1
ATOM 930 C C . LEU A 1 108 ? 0.898 12.985 2.055 1.00 94.00 108 LEU A C 1
ATOM 932 O O . LEU A 1 108 ? 2.015 12.513 2.248 1.00 94.00 108 LEU A O 1
ATOM 936 N N . SER A 1 109 ? 0.640 13.781 1.014 1.00 91.94 109 SER A N 1
ATOM 937 C CA . SER A 1 109 ? 1.613 14.059 -0.051 1.00 91.94 109 SER A CA 1
ATOM 938 C C . SER A 1 109 ? 2.883 14.761 0.433 1.00 91.94 109 SER A C 1
ATOM 940 O O . SER A 1 109 ? 3.908 14.681 -0.241 1.00 91.94 109 SER A O 1
ATOM 942 N N . ASN A 1 110 ? 2.822 15.411 1.599 1.00 92.81 110 ASN A N 1
ATOM 943 C CA . ASN A 1 110 ? 3.945 16.089 2.249 1.00 92.81 110 ASN A CA 1
ATOM 944 C C . ASN A 1 110 ? 4.756 15.177 3.193 1.00 92.81 110 ASN A C 1
ATOM 946 O O . ASN A 1 110 ? 5.729 15.626 3.800 1.00 92.81 110 ASN A O 1
ATOM 950 N N . ARG A 1 111 ? 4.360 13.910 3.375 1.00 94.06 111 ARG A N 1
ATOM 951 C CA . ARG A 1 111 ? 5.071 12.938 4.225 1.00 94.06 111 ARG A CA 1
ATOM 952 C C . ARG A 1 111 ? 6.203 12.236 3.460 1.00 94.06 111 ARG A C 1
ATOM 954 O O . ARG A 1 111 ? 6.192 12.246 2.232 1.00 94.06 111 ARG A O 1
ATOM 961 N N . PRO A 1 112 ? 7.169 11.591 4.140 1.00 94.31 112 PRO A N 1
ATOM 962 C CA . PRO A 1 112 ? 8.166 10.750 3.472 1.00 94.31 112 PRO A CA 1
ATOM 963 C C . PRO A 1 112 ? 7.518 9.669 2.594 1.00 94.31 112 PRO A C 1
ATOM 965 O O . PRO A 1 112 ? 6.467 9.141 2.959 1.00 94.31 112 PRO A O 1
ATOM 968 N N . LEU A 1 113 ? 8.146 9.322 1.462 1.00 91.56 113 LEU A N 1
ATOM 969 C CA . LEU A 1 113 ? 7.594 8.363 0.489 1.00 91.56 113 LEU A CA 1
ATOM 970 C C . LEU A 1 113 ? 7.216 7.028 1.131 1.00 91.56 113 LEU A C 1
ATOM 972 O O . LEU A 1 113 ? 6.132 6.514 0.876 1.00 91.56 113 LEU A O 1
ATOM 976 N N . GLU A 1 114 ? 8.064 6.512 2.021 1.00 92.00 114 GLU A N 1
ATOM 977 C CA . GLU A 1 114 ? 7.784 5.269 2.736 1.00 92.00 114 GLU A CA 1
ATOM 978 C C . GLU A 1 114 ? 6.494 5.350 3.557 1.00 92.00 114 GLU A C 1
ATOM 980 O O . GLU A 1 114 ? 5.659 4.451 3.509 1.00 92.00 114 GLU A O 1
ATOM 985 N N . THR A 1 115 ? 6.304 6.450 4.288 1.00 94.12 115 THR A N 1
ATOM 986 C CA . THR A 1 115 ? 5.086 6.680 5.066 1.00 94.12 115 THR A CA 1
ATOM 987 C C . THR A 1 115 ? 3.864 6.731 4.158 1.00 94.12 115 THR A C 1
ATOM 989 O O . THR A 1 115 ? 2.826 6.178 4.508 1.00 94.12 115 THR A O 1
ATOM 992 N N . GLN A 1 116 ? 3.983 7.365 2.989 1.00 95.12 116 GLN A N 1
ATOM 993 C CA . GLN A 1 116 ? 2.888 7.413 2.026 1.00 95.12 116 GLN A CA 1
ATOM 994 C C . GLN A 1 116 ? 2.531 6.016 1.516 1.00 95.12 116 GLN A C 1
ATOM 996 O O . GLN A 1 116 ? 1.368 5.633 1.589 1.00 95.12 116 GLN A O 1
ATOM 1001 N N . ILE A 1 117 ? 3.524 5.251 1.056 1.00 95.44 117 ILE A N 1
ATOM 1002 C CA . ILE A 1 117 ? 3.346 3.888 0.541 1.00 95.44 117 ILE A CA 1
ATOM 1003 C C . ILE A 1 117 ? 2.697 2.998 1.603 1.00 95.44 117 ILE A C 1
ATOM 1005 O O . ILE A 1 117 ? 1.685 2.365 1.323 1.00 95.44 117 ILE A O 1
ATOM 1009 N N . ASN A 1 118 ? 3.208 3.016 2.838 1.00 95.12 118 ASN A N 1
ATOM 1010 C CA . ASN A 1 118 ? 2.639 2.236 3.940 1.00 95.12 118 ASN A CA 1
ATOM 1011 C C . ASN A 1 118 ? 1.163 2.582 4.185 1.00 95.12 118 ASN A C 1
ATOM 1013 O O . ASN A 1 118 ? 0.357 1.690 4.430 1.00 95.12 118 ASN A O 1
ATOM 1017 N N . ILE A 1 119 ? 0.799 3.866 4.115 1.00 94.81 119 ILE A N 1
ATOM 1018 C CA . ILE A 1 119 ? -0.586 4.308 4.312 1.00 94.81 119 ILE A CA 1
ATOM 1019 C C . ILE A 1 119 ? -1.480 3.848 3.159 1.00 94.81 119 ILE A C 1
ATOM 1021 O O . ILE A 1 119 ? -2.563 3.336 3.416 1.00 94.81 119 ILE A O 1
ATOM 1025 N N . TYR A 1 120 ? -1.047 3.996 1.905 1.00 95.94 120 TYR A N 1
ATOM 1026 C CA . TYR A 1 120 ? -1.828 3.524 0.760 1.00 95.94 120 TYR A CA 1
ATOM 1027 C C . TYR A 1 120 ? -2.032 2.004 0.806 1.00 95.94 120 TYR A C 1
ATOM 1029 O O . TYR A 1 120 ? -3.166 1.544 0.701 1.00 95.94 120 TYR A O 1
ATOM 1037 N N . LEU A 1 121 ? -0.964 1.233 1.033 1.00 96.00 121 LEU A N 1
ATOM 1038 C CA . LEU A 1 121 ? -1.039 -0.228 1.128 1.00 96.00 121 LEU A CA 1
ATOM 1039 C C . LEU A 1 121 ? -1.879 -0.698 2.323 1.00 96.00 121 LEU A C 1
ATOM 1041 O O . LEU A 1 121 ? -2.640 -1.650 2.190 1.00 96.00 121 LEU A O 1
ATOM 1045 N N . GLY A 1 122 ? -1.774 -0.014 3.466 1.00 94.06 122 GLY A N 1
ATOM 1046 C CA . GLY A 1 122 ? -2.512 -0.358 4.683 1.00 94.06 122 GLY A CA 1
ATOM 1047 C C . GLY A 1 122 ? -3.987 0.052 4.681 1.00 94.06 122 GLY A C 1
ATOM 1048 O O . GLY A 1 122 ? -4.736 -0.381 5.548 1.00 94.06 122 GLY A O 1
ATOM 1049 N N . ILE A 1 123 ? -4.417 0.903 3.745 1.00 93.75 123 ILE A N 1
ATOM 1050 C CA . ILE A 1 123 ? -5.838 1.230 3.553 1.00 93.75 123 ILE A CA 1
ATOM 1051 C C . ILE A 1 123 ? -6.533 0.178 2.678 1.00 93.75 123 ILE A C 1
ATOM 1053 O O . ILE A 1 123 ? -7.741 -0.030 2.826 1.00 93.75 123 ILE A O 1
ATOM 1057 N N . MET A 1 124 ? -5.794 -0.445 1.759 1.00 94.88 124 MET A N 1
ATOM 1058 C CA . MET A 1 124 ? -6.299 -1.518 0.902 1.00 94.88 124 MET A CA 1
ATOM 1059 C C . MET A 1 124 ? -6.515 -2.799 1.709 1.00 94.88 124 MET A C 1
ATOM 1061 O O . MET A 1 124 ? -5.888 -2.984 2.745 1.00 94.88 124 MET A O 1
ATOM 1065 N N . ALA A 1 125 ? -7.409 -3.655 1.232 1.00 93.19 125 ALA A N 1
ATOM 1066 C CA . ALA A 1 125 ? -7.532 -5.038 1.671 1.00 93.19 125 ALA A CA 1
ATOM 1067 C C . ALA A 1 125 ? -6.609 -5.927 0.817 1.00 93.19 125 ALA A C 1
ATOM 1069 O O . ALA A 1 125 ? -6.058 -5.468 -0.188 1.00 93.19 125 ALA A O 1
ATOM 1070 N N . ALA A 1 126 ? -6.408 -7.182 1.220 1.00 93.38 126 ALA A N 1
ATOM 1071 C CA . ALA A 1 126 ? -5.502 -8.101 0.526 1.00 93.38 126 ALA A CA 1
ATOM 1072 C C . ALA A 1 126 ? -5.856 -8.313 -0.959 1.00 93.38 126 ALA A C 1
ATOM 1074 O O . ALA A 1 126 ? -4.984 -8.259 -1.824 1.00 93.38 126 ALA A O 1
ATOM 1075 N N . ASP A 1 127 ? -7.139 -8.478 -1.271 1.00 94.69 127 ASP A N 1
ATOM 1076 C CA . ASP A 1 127 ? -7.648 -8.613 -2.639 1.00 94.69 127 ASP A CA 1
ATOM 1077 C C . ASP A 1 127 ? -7.415 -7.353 -3.483 1.00 94.69 127 ASP A C 1
ATOM 1079 O O . ASP A 1 127 ? -7.028 -7.444 -4.642 1.00 94.69 127 ASP A O 1
ATOM 1083 N N . GLU A 1 128 ? -7.561 -6.171 -2.893 1.00 96.00 128 GLU A N 1
ATOM 1084 C CA . GLU A 1 128 ? -7.313 -4.892 -3.570 1.00 96.00 128 GLU A CA 1
ATOM 1085 C C . GLU A 1 128 ? -5.822 -4.623 -3.804 1.00 96.00 128 GLU A C 1
ATOM 1087 O O . GLU A 1 128 ? -5.459 -3.935 -4.762 1.00 96.00 128 GLU A O 1
ATOM 1092 N N . ARG A 1 129 ? -4.948 -5.147 -2.933 1.00 96.25 129 ARG A N 1
ATOM 1093 C CA . ARG A 1 129 ? -3.495 -5.142 -3.154 1.00 96.25 129 ARG A CA 1
ATOM 1094 C C . ARG A 1 129 ? -3.114 -6.083 -4.292 1.00 96.25 129 ARG A C 1
ATOM 1096 O O . ARG A 1 129 ? -2.295 -5.694 -5.122 1.00 96.25 129 ARG A O 1
ATOM 1103 N N . ALA A 1 130 ? -3.724 -7.266 -4.354 1.00 95.00 130 ALA A N 1
ATOM 1104 C CA . ALA A 1 130 ? -3.556 -8.187 -5.474 1.00 95.00 130 ALA A CA 1
ATOM 1105 C C . ALA A 1 130 ? -4.050 -7.559 -6.789 1.00 95.00 130 ALA A C 1
ATOM 1107 O O . ALA A 1 130 ? -3.305 -7.531 -7.761 1.00 95.00 130 ALA A O 1
ATOM 1108 N N . GLU A 1 131 ? -5.233 -6.934 -6.787 1.00 95.94 131 GLU A N 1
ATOM 1109 C CA . GLU A 1 131 ? -5.756 -6.194 -7.943 1.00 95.94 131 GLU A CA 1
ATOM 1110 C C . GLU A 1 131 ? -4.800 -5.077 -8.377 1.00 95.94 131 GLU A C 1
ATOM 1112 O O . GLU A 1 131 ? -4.515 -4.926 -9.564 1.00 95.94 131 GLU A O 1
ATOM 1117 N N . PHE A 1 132 ? -4.262 -4.299 -7.431 1.00 96.88 132 PHE A N 1
ATOM 1118 C CA . PHE A 1 132 ? -3.268 -3.278 -7.752 1.00 96.88 132 PHE A CA 1
ATOM 1119 C C . PHE A 1 132 ? -2.045 -3.886 -8.449 1.00 96.88 132 PHE A C 1
ATOM 1121 O O . PHE A 1 132 ? -1.576 -3.335 -9.440 1.00 96.88 132 PHE A O 1
ATOM 1128 N N . ILE A 1 133 ? -1.530 -5.017 -7.967 1.00 96.12 133 ILE A N 1
ATOM 1129 C CA . ILE A 1 133 ? -0.397 -5.696 -8.608 1.00 96.12 133 ILE A CA 1
ATOM 1130 C C . ILE A 1 133 ? -0.769 -6.112 -10.039 1.00 96.12 133 ILE A C 1
ATOM 1132 O O . ILE A 1 133 ? -0.045 -5.746 -10.962 1.00 96.12 133 ILE A O 1
ATOM 1136 N N . ASP A 1 134 ? -1.923 -6.750 -10.237 1.00 94.81 134 ASP A N 1
ATOM 1137 C CA . ASP A 1 134 ? -2.396 -7.225 -11.547 1.00 94.81 134 ASP A CA 1
ATOM 1138 C C . ASP A 1 134 ? -2.646 -6.089 -12.559 1.00 94.81 134 ASP A C 1
ATOM 1140 O O . ASP A 1 134 ? -2.530 -6.274 -13.771 1.00 94.81 134 ASP A O 1
ATOM 1144 N N . VAL A 1 135 ? -2.988 -4.885 -12.084 1.00 95.19 135 VAL A N 1
ATOM 1145 C CA . VAL A 1 135 ? -3.171 -3.704 -12.945 1.00 95.19 135 VAL A CA 1
ATOM 1146 C C . VAL A 1 135 ? -1.839 -3.188 -13.500 1.00 95.19 135 VAL A C 1
ATOM 1148 O O . VAL A 1 135 ? -1.807 -2.663 -14.616 1.00 95.19 135 VAL A O 1
ATOM 1151 N N . TYR A 1 136 ? -0.754 -3.289 -12.728 1.00 93.44 136 TYR A N 1
ATOM 1152 C CA . TYR A 1 136 ? 0.531 -2.654 -13.049 1.00 93.44 136 TYR A CA 1
ATOM 1153 C C . TYR A 1 136 ? 1.635 -3.637 -13.457 1.00 93.44 136 TYR A C 1
ATOM 1155 O O . TYR A 1 136 ? 2.669 -3.199 -13.979 1.00 93.44 136 TYR A O 1
ATOM 1163 N N . PHE A 1 137 ? 1.436 -4.935 -13.245 1.00 93.31 137 PHE A N 1
ATOM 1164 C CA . PHE A 1 137 ? 2.388 -5.997 -13.551 1.00 93.31 137 PHE A CA 1
ATOM 1165 C C . PHE A 1 137 ? 1.679 -7.171 -14.211 1.00 93.31 137 PHE A C 1
ATOM 1167 O O . PHE A 1 137 ? 0.570 -7.547 -13.841 1.00 93.31 137 PHE A O 1
ATOM 1174 N N . SER A 1 138 ? 2.339 -7.745 -15.210 1.00 91.12 138 SER A N 1
ATOM 1175 C CA . SER A 1 138 ? 1.913 -9.001 -15.814 1.00 91.12 138 SER A CA 1
ATOM 1176 C C . SER A 1 138 ? 2.150 -10.165 -14.856 1.00 91.12 138 SER A C 1
ATOM 1178 O O . SER A 1 138 ? 3.015 -10.114 -13.978 1.00 91.12 138 SER A O 1
ATOM 1180 N N . LYS A 1 139 ? 1.392 -11.246 -15.044 1.00 89.88 139 LYS A N 1
ATOM 1181 C CA . LYS A 1 139 ? 1.557 -12.454 -14.238 1.00 89.88 139 LYS A CA 1
ATOM 1182 C C . LYS A 1 139 ? 2.957 -13.046 -14.408 1.00 89.88 139 LYS A C 1
ATOM 1184 O O . LYS A 1 139 ? 3.537 -13.525 -13.444 1.00 89.88 139 LYS A O 1
ATOM 1189 N N . GLU A 1 140 ? 3.502 -12.961 -15.615 1.00 88.69 140 GLU A N 1
ATOM 1190 C CA . GLU A 1 140 ? 4.848 -13.410 -15.948 1.00 88.69 140 GLU A CA 1
ATOM 1191 C C . GLU A 1 140 ? 5.910 -12.665 -15.123 1.00 88.69 140 GLU A C 1
ATOM 1193 O O . GLU A 1 140 ? 6.743 -13.311 -14.494 1.00 88.69 140 GLU A O 1
ATOM 1198 N N . GLU A 1 141 ? 5.828 -11.330 -15.030 1.00 87.00 141 GLU A N 1
ATOM 1199 C CA . GLU A 1 141 ? 6.745 -10.523 -14.203 1.00 87.00 141 GLU A CA 1
ATOM 1200 C C . GLU A 1 141 ? 6.688 -10.914 -12.717 1.00 87.00 141 GLU A C 1
ATOM 1202 O O . GLU A 1 141 ? 7.707 -10.927 -12.023 1.00 87.00 141 GLU A O 1
ATOM 1207 N N . VAL A 1 142 ? 5.493 -11.234 -12.213 1.00 89.38 142 VAL A N 1
ATOM 1208 C CA . VAL A 1 142 ? 5.303 -11.672 -10.824 1.00 89.38 142 VAL A CA 1
ATOM 1209 C C . VAL A 1 142 ? 5.878 -13.075 -10.610 1.00 89.38 142 VAL A C 1
ATOM 1211 O O . VAL A 1 142 ? 6.616 -13.296 -9.648 1.00 89.38 142 VAL A O 1
ATOM 1214 N N . ASP A 1 143 ? 5.579 -14.012 -11.510 1.00 89.12 143 ASP A N 1
ATOM 1215 C CA . ASP A 1 143 ? 6.016 -15.406 -11.421 1.00 89.12 143 ASP A CA 1
ATOM 1216 C C . ASP A 1 143 ? 7.547 -15.531 -11.528 1.00 89.12 143 ASP A C 1
ATOM 1218 O O . ASP A 1 143 ? 8.154 -16.281 -10.758 1.00 89.12 143 ASP A O 1
ATOM 1222 N N . GLU A 1 144 ? 8.191 -14.772 -12.421 1.00 86.50 144 GLU A N 1
ATOM 1223 C CA . GLU A 1 144 ? 9.655 -14.727 -12.561 1.00 86.50 144 GLU A CA 1
ATOM 1224 C C . GLU A 1 144 ? 10.336 -14.314 -11.249 1.00 86.50 144 GLU A C 1
ATOM 1226 O O . GLU A 1 144 ? 11.294 -14.948 -10.796 1.00 86.50 144 GLU A O 1
ATOM 1231 N N . LEU A 1 145 ? 9.802 -13.287 -10.587 1.00 84.88 145 LEU A N 1
ATOM 1232 C CA . LEU A 1 145 ? 10.369 -12.774 -9.346 1.00 84.88 145 LEU A CA 1
ATOM 1233 C C . LEU A 1 145 ? 10.192 -13.748 -8.176 1.00 84.88 145 LEU A C 1
ATOM 1235 O O . LEU A 1 145 ? 11.090 -13.906 -7.343 1.00 84.88 145 LEU A O 1
ATOM 1239 N N . LEU A 1 146 ? 9.048 -14.432 -8.117 1.00 83.69 146 LEU A N 1
ATOM 1240 C CA . LEU A 1 146 ? 8.784 -15.442 -7.095 1.00 83.69 146 LEU A CA 1
ATOM 1241 C C . LEU A 1 146 ? 9.676 -16.678 -7.278 1.00 83.69 146 LEU A C 1
ATOM 1243 O O . LEU A 1 146 ? 10.209 -17.182 -6.289 1.00 83.69 146 LEU A O 1
ATOM 1247 N N . GLN A 1 147 ? 9.924 -17.122 -8.513 1.00 78.31 147 GLN A N 1
ATOM 1248 C CA . GLN A 1 147 ? 10.842 -18.236 -8.794 1.00 78.31 147 GLN A CA 1
ATOM 1249 C C . GLN A 1 147 ? 12.286 -17.921 -8.368 1.00 78.31 147 GLN A C 1
ATOM 1251 O O . GLN A 1 147 ? 12.933 -18.753 -7.721 1.00 78.31 147 GLN A O 1
ATOM 1256 N N . LEU A 1 148 ? 12.764 -16.699 -8.633 1.00 66.75 148 LEU A N 1
ATOM 1257 C CA . LEU A 1 148 ? 14.088 -16.228 -8.206 1.00 66.75 148 LEU A CA 1
ATOM 1258 C C . LEU A 1 148 ? 14.250 -16.189 -6.678 1.00 66.75 148 LEU A C 1
ATOM 1260 O O . LEU A 1 148 ? 15.351 -16.385 -6.178 1.00 66.75 148 LEU A O 1
ATOM 1264 N N . SER A 1 149 ? 13.168 -15.975 -5.926 1.00 60.97 149 SER A N 1
ATOM 1265 C CA . SER A 1 149 ? 13.202 -15.953 -4.454 1.00 60.97 149 SER A CA 1
ATOM 1266 C C . SER A 1 149 ? 13.269 -17.342 -3.795 1.00 60.97 149 SER A C 1
ATOM 1268 O O . SER A 1 149 ? 13.542 -17.444 -2.599 1.00 60.97 149 SER A O 1
ATOM 1270 N N . THR A 1 150 ? 13.018 -18.406 -4.567 1.00 60.12 150 THR A N 1
ATOM 1271 C CA . THR A 1 150 ? 13.006 -19.809 -4.103 1.00 60.12 150 THR A CA 1
ATOM 1272 C C . THR A 1 150 ? 14.239 -20.622 -4.511 1.00 60.12 150 THR A C 1
ATOM 1274 O O . THR A 1 150 ? 14.341 -21.792 -4.137 1.00 60.12 150 THR A O 1
ATOM 1277 N N . SER A 1 151 ? 15.156 -20.009 -5.266 1.00 50.56 151 SER A N 1
ATOM 1278 C CA . SER A 1 151 ? 16.418 -20.594 -5.747 1.00 50.56 151 SER A CA 1
ATOM 1279 C C . SER A 1 151 ? 17.591 -20.160 -4.872 1.00 50.56 151 SER A C 1
ATOM 1281 O O . SER A 1 151 ? 18.475 -21.007 -4.619 1.00 50.56 151 SER A O 1
#

Foldseek 3Di:
DDPVVVVVLVPDDVVVNVVVVCCVVDPDPVLVVVQVVLLVVLVVLQLVLLCVVPVPPPPCVPDPDDDSVSLVVVLVLLVVVCVVVVVLVVVPVVQPDPVSSVVVVVVLVPDPSVSNSSVSSSSDGSVVSVVSCVVPDPPVSSVVSVVVVVD

Sequence (151 aa):
MDEISNLYIGRLPIELVHIILSYSYCPQPQEHLDEIKDVWTSKHLLYNLYNSRFVDDYYDNLYPKEKPREMSCLIFDLRTYFARHSYYFFRNPMLRTKKQVGRYVDCLSNRPLETQINIYLGIMAADERAEFIDVYFSKEEVDELLQLSTS

pLDDT: mean 83.74, std 13.95, range [49.94, 96.88]

Organism: NCBI:txid1070528

Secondary structure (DSSP, 8-state):
--HHHHHHHTTS-HHHHHHHHHHHHSPPPHHHHHHHHHHHHHHHHHHHHHHHHHHSTTTTTTS---S-HHHHHHHHHHHHHHHH-GGGGGGSTT--SHHHHHHHHHHHHTS-HHHHHHHHHHHS-HHHHHHHHHHHS-HHHHHHHHHHHT-